Protein AF-A0A9E2YV80-F1 (afdb_monomer_lite)

Structure (mmCIF, N/CA/C/O backbone):
data_AF-A0A9E2YV80-F1
#
_entry.id   AF-A0A9E2YV80-F1
#
loop_
_atom_site.group_PDB
_atom_site.id
_atom_site.type_symbol
_atom_site.label_atom_id
_atom_site.label_alt_id
_atom_site.label_comp_id
_atom_site.label_asym_id
_atom_site.label_entity_id
_atom_site.label_seq_id
_atom_site.pdbx_PDB_ins_code
_atom_site.Cartn_x
_atom_site.Cartn_y
_atom_site.Cartn_z
_atom_site.occupancy
_atom_site.B_iso_or_equiv
_atom_site.auth_seq_id
_atom_site.auth_comp_id
_atom_site.auth_asym_id
_atom_site.auth_atom_id
_atom_site.pdbx_PDB_model_num
ATOM 1 N N . MET A 1 1 ? 27.242 -17.572 -11.179 1.00 48.47 1 MET A N 1
ATOM 2 C CA . MET A 1 1 ? 25.806 -17.456 -11.511 1.00 48.47 1 MET A CA 1
ATOM 3 C C . MET A 1 1 ? 25.174 -16.594 -10.433 1.00 48.47 1 MET A C 1
ATOM 5 O O . MET A 1 1 ? 25.336 -16.969 -9.278 1.00 48.47 1 MET A O 1
ATOM 9 N N . PRO A 1 2 ? 24.594 -15.419 -10.726 1.00 59.56 2 PRO A N 1
ATOM 10 C CA . PRO A 1 2 ? 24.093 -14.567 -9.660 1.00 59.56 2 PRO A CA 1
ATOM 11 C C . PRO A 1 2 ? 22.802 -15.178 -9.109 1.00 59.56 2 PRO A C 1
ATOM 13 O O . PRO A 1 2 ? 21.787 -15.242 -9.795 1.00 59.56 2 PRO A O 1
ATOM 16 N N . THR A 1 3 ? 22.851 -15.645 -7.868 1.00 64.62 3 THR A N 1
ATOM 17 C CA . THR A 1 3 ? 21.671 -16.035 -7.093 1.00 64.62 3 THR A CA 1
ATOM 18 C C . THR A 1 3 ? 21.084 -14.761 -6.482 1.00 64.62 3 THR A C 1
ATOM 20 O O . THR A 1 3 ? 21.361 -14.435 -5.332 1.00 64.62 3 THR A O 1
ATOM 23 N N . VAL A 1 4 ? 20.372 -13.960 -7.278 1.00 79.88 4 VAL A N 1
ATOM 24 C CA . VAL A 1 4 ? 19.784 -12.688 -6.819 1.00 79.88 4 VAL A CA 1
ATOM 25 C C . VAL A 1 4 ? 18.405 -12.920 -6.204 1.00 79.88 4 VAL A C 1
ATOM 27 O O . VAL A 1 4 ? 17.517 -13.487 -6.838 1.00 79.88 4 VAL A O 1
ATOM 30 N N . HIS A 1 5 ? 18.219 -12.456 -4.967 1.00 80.88 5 HIS A N 1
ATOM 31 C CA . HIS A 1 5 ? 16.924 -12.458 -4.291 1.00 80.88 5 HIS A CA 1
ATOM 32 C C . HIS A 1 5 ? 16.063 -11.306 -4.831 1.00 80.88 5 HIS A C 1
ATOM 34 O O . HIS A 1 5 ? 16.185 -10.162 -4.395 1.00 80.88 5 HIS A O 1
ATOM 40 N N . SER A 1 6 ? 15.231 -11.606 -5.830 1.00 83.19 6 SER A N 1
ATOM 41 C CA . SER A 1 6 ? 14.289 -10.640 -6.403 1.00 83.19 6 SER A CA 1
ATOM 42 C C . SER A 1 6 ? 13.052 -10.480 -5.517 1.00 83.19 6 SER A C 1
ATOM 44 O O . SER A 1 6 ? 12.560 -11.453 -4.949 1.00 83.19 6 SER A O 1
ATOM 46 N N . GLN A 1 7 ? 12.542 -9.253 -5.452 1.00 79.31 7 GLN A N 1
ATOM 47 C CA . GLN A 1 7 ? 11.288 -8.880 -4.791 1.00 79.31 7 GLN A CA 1
ATOM 48 C C . GLN A 1 7 ? 10.235 -8.350 -5.785 1.00 79.31 7 GLN A C 1
ATOM 50 O O . GLN A 1 7 ? 9.293 -7.672 -5.387 1.00 79.31 7 GLN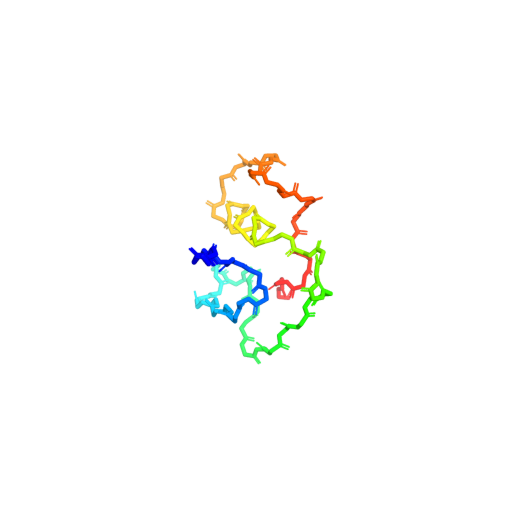 A O 1
ATOM 55 N N . HIS A 1 8 ? 10.416 -8.629 -7.080 1.00 84.81 8 HIS A N 1
ATOM 56 C CA . HIS A 1 8 ? 9.510 -8.200 -8.149 1.00 84.81 8 HIS A CA 1
ATOM 57 C C . HIS A 1 8 ? 8.317 -9.150 -8.297 1.00 84.81 8 HIS A C 1
ATOM 59 O O . HIS A 1 8 ? 8.487 -10.363 -8.180 1.00 84.81 8 HIS A O 1
ATOM 65 N N . ASP A 1 9 ? 7.144 -8.574 -8.582 1.00 85.00 9 ASP A N 1
ATOM 66 C CA . ASP A 1 9 ? 5.883 -9.259 -8.917 1.00 85.00 9 ASP A CA 1
ATOM 67 C C . ASP A 1 9 ? 5.507 -10.415 -7.969 1.00 85.00 9 ASP A C 1
ATOM 69 O O . ASP A 1 9 ? 5.109 -11.511 -8.367 1.00 85.00 9 ASP A O 1
ATOM 73 N N . LEU A 1 10 ? 5.681 -10.181 -6.664 1.00 87.69 10 LEU A N 1
ATOM 74 C CA . LEU A 1 10 ? 5.309 -11.150 -5.641 1.00 87.69 10 LEU A CA 1
ATOM 75 C C . LEU A 1 10 ? 3.822 -11.011 -5.281 1.00 87.69 10 LEU A C 1
ATOM 77 O O . LEU A 1 10 ? 3.344 -9.892 -5.078 1.00 87.69 10 LEU A O 1
ATOM 81 N N . PRO A 1 11 ? 3.084 -12.125 -5.122 1.00 91.25 11 PRO A N 1
ATOM 82 C CA . PRO A 1 11 ? 1.715 -12.073 -4.632 1.00 91.25 11 PRO A CA 1
ATOM 83 C C . PRO A 1 11 ? 1.688 -11.617 -3.170 1.00 91.25 11 PRO A C 1
ATOM 85 O O . PRO A 1 11 ? 2.453 -12.106 -2.336 1.00 91.25 11 PRO A O 1
ATOM 88 N N . ILE A 1 12 ? 0.768 -10.706 -2.845 1.00 93.31 12 ILE A N 1
ATOM 89 C CA . ILE A 1 12 ? 0.612 -10.147 -1.497 1.00 93.31 12 ILE A CA 1
ATOM 90 C C . ILE A 1 12 ? -0.820 -10.316 -1.018 1.00 93.31 12 ILE A C 1
ATOM 92 O O . ILE A 1 12 ? -1.775 -10.066 -1.751 1.00 93.31 12 ILE A O 1
ATOM 96 N N . ILE A 1 13 ? -0.957 -10.710 0.246 1.00 95.56 13 ILE A N 1
ATOM 97 C CA . ILE A 1 13 ? -2.235 -10.795 0.946 1.00 95.56 13 ILE A CA 1
ATOM 98 C C . ILE A 1 13 ? -2.275 -9.692 2.000 1.00 95.56 13 ILE A C 1
ATOM 100 O O . ILE A 1 13 ? -1.387 -9.598 2.845 1.00 95.56 13 ILE A O 1
ATOM 104 N N . VAL A 1 14 ? -3.335 -8.886 1.970 1.00 94.25 14 VAL A N 1
ATOM 105 C CA . VAL A 1 14 ? -3.670 -7.934 3.034 1.00 94.25 14 VAL A CA 1
ATOM 106 C C . VAL A 1 14 ? -4.864 -8.493 3.798 1.00 94.25 14 VAL A C 1
ATOM 108 O O . VAL A 1 14 ? -5.904 -8.777 3.204 1.00 94.25 14 VAL A O 1
ATOM 111 N N . ALA A 1 15 ? -4.711 -8.661 5.109 1.00 94.38 15 ALA A N 1
ATOM 112 C CA . ALA A 1 15 ? -5.756 -9.166 5.991 1.00 94.38 15 ALA A CA 1
ATOM 113 C C . ALA A 1 15 ? -6.169 -8.095 7.010 1.00 94.38 15 ALA A C 1
ATOM 115 O O . ALA A 1 15 ? -5.324 -7.415 7.589 1.00 94.38 15 ALA A O 1
ATOM 116 N N . GLY A 1 16 ? -7.478 -7.977 7.242 1.00 92.00 16 GLY A N 1
ATOM 117 C CA . GLY A 1 16 ? -8.075 -6.934 8.079 1.00 92.00 16 GLY A CA 1
ATOM 118 C C . GLY A 1 16 ? -8.578 -5.730 7.274 1.00 92.00 16 GLY A C 1
ATOM 119 O O . GLY A 1 16 ? -8.168 -5.502 6.141 1.00 92.00 16 GLY A O 1
ATOM 120 N N . GLY A 1 17 ? -9.509 -4.975 7.862 1.00 93.44 17 GLY A N 1
ATOM 121 C CA . GLY A 1 17 ? -10.200 -3.862 7.195 1.00 93.44 17 GLY A CA 1
ATOM 122 C C . GLY A 1 17 ? -9.785 -2.467 7.662 1.00 93.44 17 GLY A C 1
ATOM 123 O O . GLY A 1 17 ? -10.472 -1.511 7.325 1.00 93.44 17 GLY A O 1
ATOM 124 N N . ALA A 1 18 ? -8.731 -2.341 8.482 1.00 93.38 18 ALA A N 1
ATOM 125 C CA . ALA A 1 18 ? -8.279 -1.075 9.080 1.00 93.38 18 ALA A CA 1
ATOM 126 C C . ALA A 1 18 ? -9.443 -0.222 9.636 1.00 93.38 18 ALA A C 1
ATOM 128 O O . ALA A 1 18 ? -9.664 0.899 9.196 1.00 93.38 18 ALA A O 1
ATOM 129 N N . SER A 1 19 ? -10.254 -0.794 10.535 1.00 93.06 19 SER A N 1
ATOM 130 C CA . SER A 1 19 ? -11.459 -0.148 11.094 1.00 93.06 19 SER A CA 1
ATOM 131 C C . SER A 1 19 ? -12.485 0.329 10.052 1.00 93.06 19 SER A C 1
ATOM 133 O O . SER A 1 19 ? -13.186 1.308 10.272 1.00 93.06 19 SER A O 1
ATOM 135 N N . GLY A 1 20 ? -12.585 -0.365 8.915 1.00 93.00 20 GLY A N 1
ATOM 136 C CA . GLY A 1 20 ? -13.490 -0.005 7.819 1.00 93.00 20 GLY A CA 1
ATOM 137 C C . GLY A 1 20 ? -12.877 0.942 6.786 1.00 93.00 20 GLY A C 1
ATOM 138 O O . GLY A 1 20 ? -13.600 1.471 5.955 1.00 93.00 20 GLY A O 1
ATOM 139 N N . HIS A 1 21 ? -11.561 1.158 6.812 1.00 92.56 21 HIS A N 1
ATOM 140 C CA . HIS A 1 21 ? -10.859 2.000 5.841 1.00 92.56 21 HIS A CA 1
ATOM 141 C C . HIS A 1 21 ? -10.298 1.206 4.651 1.00 92.56 21 HIS A C 1
ATOM 143 O O . HIS A 1 21 ? -9.790 1.810 3.706 1.00 92.56 21 HIS A O 1
ATOM 149 N N . ILE A 1 22 ? -10.342 -0.131 4.697 1.00 94.38 22 ILE A N 1
ATOM 150 C CA . ILE A 1 22 ? -9.894 -1.015 3.614 1.00 94.38 22 ILE A CA 1
ATOM 151 C C . ILE A 1 22 ? -10.987 -2.034 3.275 1.00 94.38 22 ILE A C 1
ATOM 153 O O . ILE A 1 22 ? -11.428 -2.789 4.144 1.00 94.38 22 ILE A O 1
ATOM 157 N N . ALA A 1 23 ? -11.376 -2.108 1.998 1.00 93.50 23 ALA A N 1
ATOM 158 C CA . ALA A 1 23 ? -12.305 -3.126 1.505 1.00 93.50 23 ALA A CA 1
ATOM 159 C C . ALA A 1 23 ? -11.583 -4.451 1.196 1.00 93.50 23 ALA A C 1
ATOM 161 O O . ALA A 1 23 ? -10.704 -4.520 0.332 1.00 93.50 23 ALA A O 1
ATOM 162 N N . GLY A 1 24 ? -11.980 -5.525 1.882 1.00 93.44 24 GLY A N 1
ATOM 163 C CA . GLY A 1 24 ? -11.511 -6.891 1.621 1.00 93.44 24 GLY A CA 1
ATOM 164 C C . GLY A 1 24 ? -12.282 -7.598 0.498 1.00 93.44 24 GLY A C 1
ATOM 165 O O . GLY A 1 24 ? -13.101 -6.990 -0.183 1.00 93.44 24 GLY A O 1
ATOM 166 N N . GLY A 1 25 ? -12.029 -8.900 0.314 1.00 94.44 25 GLY A N 1
ATOM 167 C CA . GLY A 1 25 ? -12.794 -9.753 -0.614 1.00 94.44 25 GLY A CA 1
ATOM 168 C C . GLY A 1 25 ? -12.537 -9.483 -2.099 1.00 94.44 25 GLY A C 1
ATOM 169 O O . GLY A 1 25 ? -13.391 -9.760 -2.936 1.00 94.44 25 GLY A O 1
ATOM 170 N N . ARG A 1 26 ? -11.376 -8.910 -2.432 1.00 93.94 26 ARG A N 1
ATOM 171 C CA . ARG A 1 26 ? -11.026 -8.474 -3.787 1.00 93.94 26 ARG A CA 1
ATOM 172 C C . ARG A 1 26 ? -9.677 -9.041 -4.204 1.00 93.94 26 ARG A C 1
ATOM 174 O O . ARG A 1 26 ? -8.756 -9.112 -3.396 1.00 93.94 26 ARG A O 1
ATOM 181 N N . TYR A 1 27 ? -9.555 -9.357 -5.487 1.00 93.94 27 TYR A N 1
ATOM 182 C CA . TYR A 1 27 ? -8.273 -9.546 -6.154 1.00 93.94 27 TYR A CA 1
ATOM 183 C C . TYR A 1 27 ? -7.955 -8.267 -6.932 1.00 93.94 27 TYR A C 1
ATOM 185 O O . TYR A 1 27 ? -8.695 -7.890 -7.842 1.00 93.94 27 TYR A O 1
ATOM 193 N N . ILE A 1 28 ? -6.907 -7.553 -6.520 1.00 92.12 28 ILE A N 1
ATOM 194 C CA . ILE A 1 28 ? -6.509 -6.273 -7.115 1.00 92.12 28 ILE A CA 1
ATOM 195 C C . ILE A 1 28 ? -5.171 -6.474 -7.813 1.00 92.12 28 ILE A C 1
ATOM 197 O O . ILE A 1 28 ? -4.206 -6.910 -7.193 1.00 92.12 28 ILE A O 1
ATOM 201 N N . VAL A 1 29 ? -5.122 -6.107 -9.090 1.00 91.00 29 VAL A N 1
ATOM 202 C CA . VAL A 1 29 ? -3.896 -6.088 -9.888 1.00 91.00 29 VAL A CA 1
ATOM 203 C C . VAL A 1 29 ? -3.471 -4.638 -10.082 1.00 91.00 29 VAL A C 1
ATOM 205 O O . VAL A 1 29 ? -4.272 -3.792 -10.495 1.00 91.00 29 VAL A O 1
ATOM 208 N N . TYR A 1 30 ? -2.209 -4.361 -9.776 1.00 88.31 30 TYR A N 1
ATOM 209 C CA . 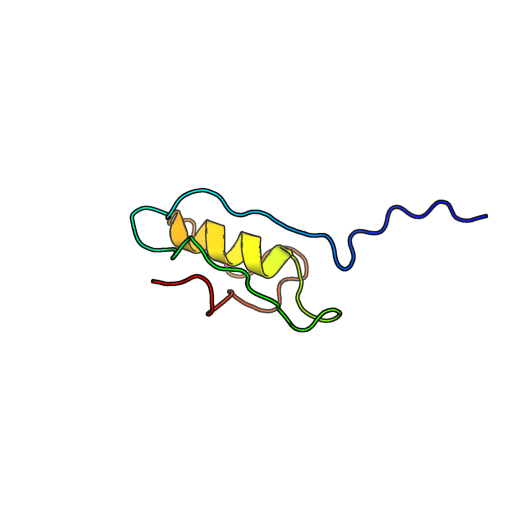TYR A 1 30 ? -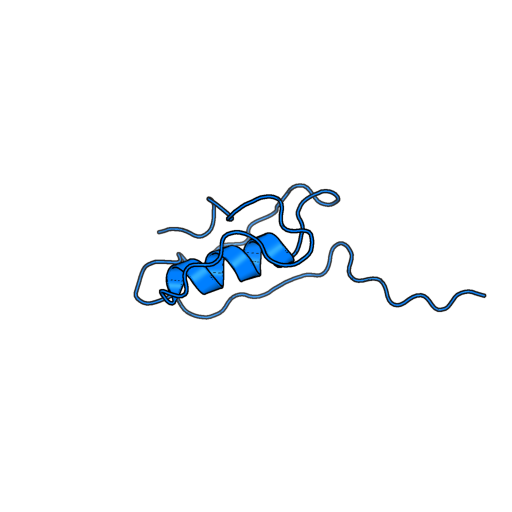1.540 -3.111 -10.117 1.00 88.31 30 TYR A CA 1
ATOM 210 C C . TYR A 1 30 ? -0.663 -3.325 -11.360 1.00 88.31 30 TYR A C 1
ATOM 212 O O . TYR A 1 30 ? -0.294 -4.465 -11.637 1.00 88.31 30 TYR A O 1
ATOM 220 N N . PRO A 1 31 ? -0.337 -2.272 -12.133 1.00 81.31 31 PRO A N 1
ATOM 221 C CA . PRO A 1 31 ? 0.579 -2.387 -13.268 1.00 81.31 31 PRO A CA 1
ATOM 222 C C . PRO A 1 31 ? 1.905 -3.035 -12.830 1.00 81.31 31 PRO A C 1
ATOM 224 O O . PRO A 1 31 ? 2.574 -2.516 -11.929 1.00 81.31 31 PRO A O 1
ATOM 227 N N . GLY A 1 32 ? 2.214 -4.184 -13.444 1.00 65.00 32 GLY A N 1
ATOM 228 C CA . GLY A 1 32 ? 3.044 -5.261 -12.879 1.00 65.00 32 GLY A CA 1
ATOM 229 C C . GLY A 1 32 ? 4.532 -4.979 -12.674 1.00 65.00 32 GLY A C 1
ATOM 230 O O . GLY A 1 32 ? 5.155 -5.683 -11.897 1.00 65.00 32 GLY A O 1
ATOM 231 N N . ASP A 1 33 ? 5.089 -3.915 -13.256 1.00 65.31 33 ASP A N 1
ATOM 232 C CA . ASP A 1 33 ? 6.534 -3.634 -13.148 1.00 65.31 33 ASP A CA 1
ATOM 233 C C . ASP A 1 33 ? 6.865 -2.260 -12.547 1.00 65.31 33 ASP A C 1
ATOM 235 O O . ASP A 1 33 ? 8.033 -1.906 -12.401 1.00 65.31 33 ASP A O 1
ATOM 239 N N . THR A 1 34 ? 5.860 -1.449 -12.203 1.00 77.12 34 THR A N 1
ATOM 240 C CA . THR A 1 34 ? 6.085 -0.036 -11.840 1.00 77.12 34 THR A CA 1
ATOM 241 C C . THR A 1 34 ? 5.486 0.372 -10.509 1.00 77.12 34 THR A C 1
ATOM 243 O O . THR A 1 34 ? 5.578 1.545 -10.159 1.00 77.12 34 THR A O 1
ATOM 246 N N . THR A 1 35 ? 4.816 -0.533 -9.795 1.00 91.00 35 THR A N 1
ATOM 247 C CA . THR A 1 35 ? 4.162 -0.194 -8.525 1.00 91.00 35 THR A CA 1
ATOM 248 C C . THR A 1 35 ? 5.029 -0.671 -7.363 1.00 91.00 35 THR A C 1
ATOM 250 O O . THR A 1 35 ? 5.040 -1.869 -7.085 1.00 91.00 35 THR A O 1
ATOM 253 N N . PRO A 1 36 ? 5.742 0.228 -6.659 1.00 92.62 36 PRO A N 1
ATOM 254 C CA . PRO A 1 36 ? 6.551 -0.165 -5.517 1.00 92.62 36 PRO A CA 1
ATOM 255 C C . PRO A 1 36 ? 5.690 -0.751 -4.401 1.00 92.62 36 PRO A C 1
ATOM 257 O O . PRO A 1 36 ? 4.655 -0.185 -4.037 1.00 92.62 36 PRO A O 1
ATOM 260 N N . LEU A 1 37 ? 6.155 -1.840 -3.788 1.00 93.19 37 LEU A N 1
ATOM 261 C CA . LEU A 1 37 ? 5.536 -2.408 -2.587 1.00 93.19 37 LEU A CA 1
ATOM 262 C C . LEU A 1 37 ? 5.450 -1.379 -1.449 1.00 93.19 37 LEU A C 1
ATOM 264 O O . LEU A 1 37 ? 4.492 -1.343 -0.679 1.00 93.19 37 LEU A O 1
ATOM 268 N N . THR A 1 38 ? 6.412 -0.470 -1.373 1.00 95.50 38 THR A N 1
ATOM 269 C CA . THR A 1 38 ? 6.419 0.619 -0.396 1.00 95.50 38 THR A CA 1
ATOM 270 C C . THR A 1 38 ? 5.202 1.547 -0.502 1.00 95.50 38 THR A C 1
ATOM 272 O O . THR A 1 38 ? 4.832 2.142 0.509 1.00 95.50 38 THR A O 1
ATOM 275 N N . ASN A 1 39 ? 4.495 1.605 -1.641 1.00 95.31 39 ASN A N 1
ATOM 276 C CA . ASN A 1 39 ? 3.209 2.308 -1.747 1.00 95.31 39 ASN A CA 1
ATOM 277 C C . ASN A 1 39 ? 2.124 1.657 -0.871 1.00 95.31 39 ASN A C 1
ATOM 279 O O . ASN A 1 39 ? 1.321 2.362 -0.252 1.00 95.31 39 ASN A O 1
ATOM 283 N N . LEU A 1 40 ? 2.103 0.319 -0.774 1.00 95.06 40 LEU A N 1
ATOM 284 C CA . LEU A 1 40 ? 1.196 -0.398 0.129 1.00 95.06 40 LEU A CA 1
ATOM 285 C C . LEU A 1 40 ? 1.502 -0.030 1.579 1.00 95.06 40 LEU A C 1
ATOM 287 O O . LEU A 1 40 ? 0.602 0.372 2.311 1.00 95.06 40 LEU A O 1
ATOM 291 N N . TYR A 1 41 ? 2.770 -0.086 1.976 1.00 96.56 41 TYR A N 1
ATOM 292 C CA . TYR A 1 41 ? 3.184 0.248 3.339 1.00 96.56 41 TYR A CA 1
ATOM 293 C C . TYR A 1 41 ? 2.908 1.711 3.694 1.00 96.56 41 TYR A C 1
ATOM 295 O O . TYR A 1 41 ? 2.383 1.984 4.771 1.00 96.56 41 TYR A O 1
ATOM 303 N N . LEU A 1 42 ? 3.174 2.646 2.777 1.00 97.25 42 LEU A N 1
ATOM 304 C CA . LEU A 1 42 ? 2.851 4.062 2.957 1.00 97.25 42 LEU A CA 1
ATOM 305 C C . LEU A 1 42 ? 1.343 4.277 3.167 1.00 97.25 42 LEU A C 1
ATOM 307 O O . LEU A 1 42 ? 0.933 5.096 3.987 1.00 97.25 42 LEU A O 1
ATOM 311 N N . THR A 1 43 ? 0.514 3.504 2.465 1.00 95.88 43 THR A N 1
ATOM 312 C CA . THR A 1 43 ? -0.946 3.522 2.642 1.00 95.88 43 THR A CA 1
ATOM 313 C C . THR A 1 43 ? -1.357 2.920 3.982 1.00 95.88 43 THR A C 1
ATOM 315 O O . THR A 1 43 ? -2.244 3.447 4.643 1.00 95.88 43 THR A O 1
ATOM 318 N N . MET A 1 44 ? -0.712 1.836 4.418 1.00 95.75 44 MET A N 1
ATOM 319 C CA . MET A 1 44 ? -1.000 1.217 5.714 1.00 95.75 44 MET A CA 1
ATOM 320 C C . MET A 1 44 ? -0.648 2.147 6.879 1.00 95.75 44 MET A C 1
ATOM 322 O O . MET A 1 44 ? -1.457 2.271 7.793 1.00 95.75 44 MET A O 1
ATOM 326 N N . LEU A 1 45 ? 0.501 2.834 6.821 1.00 96.25 45 LEU A N 1
ATOM 327 C CA . LEU A 1 45 ? 0.914 3.838 7.814 1.00 96.25 45 LEU A CA 1
ATOM 328 C C . LEU A 1 45 ? -0.127 4.955 7.952 1.00 96.25 45 LEU A C 1
ATOM 330 O O . LEU A 1 45 ? -0.531 5.290 9.064 1.00 96.25 45 LEU A O 1
ATOM 334 N N . ASP A 1 46 ? -0.635 5.450 6.823 1.00 94.88 46 ASP A N 1
ATOM 335 C CA . ASP A 1 46 ? -1.727 6.424 6.796 1.00 94.88 46 ASP A CA 1
ATOM 336 C C . ASP A 1 46 ? -2.996 5.897 7.485 1.00 94.88 46 ASP A C 1
ATOM 338 O O . ASP A 1 46 ? -3.559 6.577 8.343 1.00 94.88 46 ASP A O 1
ATOM 342 N N . LYS A 1 47 ? -3.417 4.657 7.188 1.00 93.38 47 LYS A N 1
ATOM 343 C CA . LYS A 1 47 ? -4.625 4.070 7.796 1.00 93.38 47 LYS A CA 1
ATOM 344 C C . LYS A 1 47 ? -4.493 3.805 9.297 1.00 93.38 47 LYS A C 1
ATOM 346 O O . LYS A 1 47 ? -5.513 3.766 9.980 1.00 93.38 47 LYS A O 1
ATOM 351 N N . VAL A 1 48 ? -3.276 3.649 9.821 1.00 93.88 48 VAL A N 1
ATOM 352 C CA 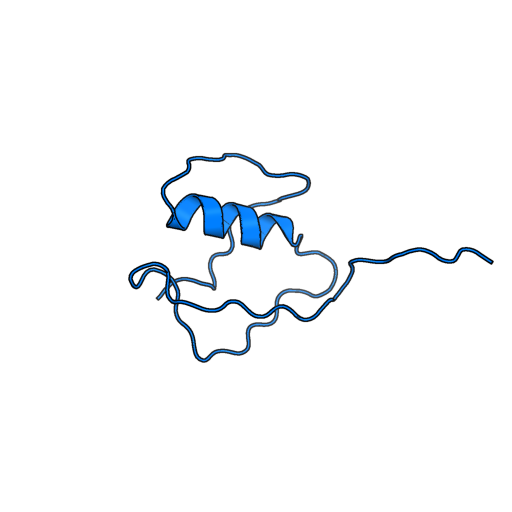. VAL A 1 48 ? -3.031 3.515 11.271 1.00 93.88 48 VAL A CA 1
ATOM 353 C C . VAL A 1 48 ? -2.698 4.846 11.953 1.00 93.88 48 VAL A C 1
ATOM 355 O O . VAL A 1 48 ? -2.325 4.855 13.123 1.00 93.88 48 VAL A O 1
ATOM 358 N N . GLY A 1 49 ? -2.846 5.973 11.249 1.00 94.62 49 GLY A N 1
ATOM 359 C CA . GLY A 1 49 ? -2.664 7.305 11.823 1.00 94.62 49 GLY A CA 1
ATOM 360 C C . GLY A 1 49 ? -1.205 7.697 12.050 1.00 94.62 49 GLY A C 1
ATOM 361 O O . GLY A 1 49 ? -0.940 8.548 12.895 1.00 94.62 49 GLY A O 1
ATOM 362 N N . VAL A 1 50 ? -0.264 7.094 11.316 1.00 97.06 50 VAL A N 1
ATOM 363 C CA . VAL A 1 50 ? 1.156 7.470 11.319 1.00 97.06 50 VAL A CA 1
ATOM 364 C C . VAL A 1 50 ? 1.428 8.335 10.085 1.00 97.06 50 VAL A C 1
ATOM 366 O O . VAL A 1 50 ? 1.546 7.803 8.977 1.00 97.06 50 VAL A O 1
ATOM 369 N N . PRO A 1 51 ? 1.535 9.670 10.229 1.00 93.62 51 PRO A N 1
ATOM 370 C CA . PRO A 1 51 ? 1.825 10.544 9.103 1.00 93.62 51 PRO A CA 1
ATOM 371 C C . PRO A 1 51 ? 3.214 10.216 8.557 1.00 93.62 51 PRO A C 1
ATOM 373 O O . PRO A 1 51 ? 4.209 10.260 9.275 1.00 93.62 51 PRO A O 1
ATOM 376 N N . THR A 1 52 ? 3.289 9.837 7.288 1.00 97.56 52 THR A N 1
ATOM 377 C CA . THR A 1 52 ? 4.548 9.532 6.603 1.00 97.56 52 THR A CA 1
ATOM 378 C C . THR A 1 52 ? 4.442 10.050 5.180 1.00 97.56 52 THR A C 1
ATOM 380 O O . THR A 1 52 ? 3.489 9.734 4.470 1.00 97.56 52 THR A O 1
ATOM 383 N N . GLU A 1 53 ? 5.398 10.880 4.774 1.00 96.00 53 GLU A N 1
ATOM 384 C CA . GLU A 1 53 ? 5.404 11.494 3.440 1.00 96.00 53 GLU A CA 1
ATOM 385 C C . GLU A 1 53 ? 5.978 10.550 2.381 1.00 96.00 53 GLU A C 1
ATOM 387 O O . GLU A 1 53 ? 5.513 10.527 1.243 1.00 96.00 53 GLU A O 1
ATOM 392 N N . LYS A 1 54 ? 6.980 9.748 2.759 1.00 97.44 54 LYS A N 1
ATOM 393 C CA . LYS A 1 54 ? 7.678 8.824 1.866 1.00 97.44 54 LYS A CA 1
ATOM 394 C C . LYS A 1 54 ? 8.220 7.629 2.641 1.00 97.44 54 LYS A C 1
ATOM 396 O O . LYS A 1 54 ? 8.713 7.785 3.756 1.00 97.44 54 LYS A O 1
ATOM 401 N N . LEU A 1 55 ? 8.188 6.454 2.022 1.00 97.25 55 LEU A N 1
ATOM 402 C CA . LEU A 1 55 ? 8.823 5.244 2.533 1.00 97.25 55 LEU A CA 1
ATOM 403 C C . LEU A 1 55 ? 9.630 4.589 1.408 1.00 97.25 55 LEU A C 1
ATOM 405 O O . LEU A 1 55 ? 9.063 4.183 0.403 1.00 97.25 55 LEU A O 1
ATOM 409 N N . GLY A 1 56 ? 10.949 4.471 1.571 1.00 95.00 56 GLY A N 1
ATOM 410 C CA . GLY A 1 56 ? 11.812 3.847 0.563 1.00 95.00 56 GLY A CA 1
ATOM 411 C C . GLY A 1 56 ? 11.647 4.467 -0.830 1.00 95.00 56 GLY A C 1
ATOM 412 O O . GLY A 1 56 ? 11.800 5.678 -1.009 1.00 95.00 56 GLY A O 1
ATOM 413 N N . ASP A 1 57 ? 11.326 3.626 -1.808 1.00 93.75 57 ASP A N 1
ATOM 414 C CA . ASP A 1 57 ? 11.090 3.969 -3.213 1.00 93.75 57 ASP A CA 1
ATOM 415 C C . ASP A 1 57 ? 9.622 4.308 -3.538 1.00 93.75 57 ASP A C 1
ATOM 417 O O . ASP A 1 57 ? 9.254 4.380 -4.710 1.00 93.75 57 ASP A O 1
ATOM 421 N N . SER A 1 58 ? 8.784 4.561 -2.525 1.00 95.25 58 SER A N 1
ATOM 422 C CA . SER A 1 58 ? 7.365 4.854 -2.729 1.00 95.25 58 SER A CA 1
ATOM 423 C C . SER A 1 58 ? 7.161 6.062 -3.643 1.00 95.25 58 SER A C 1
ATOM 425 O O . SER A 1 58 ? 7.771 7.119 -3.440 1.00 95.25 58 SER A O 1
ATOM 427 N N . THR A 1 59 ? 6.235 5.930 -4.585 1.00 94.12 59 THR A N 1
ATOM 428 C CA . THR A 1 59 ? 5.795 6.982 -5.510 1.00 94.12 59 THR A CA 1
ATOM 429 C C . THR A 1 59 ? 4.453 7.598 -5.110 1.00 94.12 59 THR A C 1
ATOM 431 O O . THR A 1 59 ? 4.066 8.626 -5.663 1.00 94.12 59 THR A O 1
ATOM 434 N N . GLY A 1 60 ? 3.750 7.008 -4.136 1.00 94.31 60 GLY A N 1
ATOM 435 C CA . GLY A 1 60 ? 2.505 7.544 -3.587 1.00 94.31 60 GLY A CA 1
ATOM 436 C C . GLY A 1 60 ? 1.700 6.515 -2.792 1.00 94.31 60 GLY A C 1
ATOM 437 O O . GLY A 1 60 ? 2.081 5.354 -2.676 1.00 94.31 60 GLY A O 1
ATOM 438 N N . LYS A 1 61 ? 0.560 6.937 -2.235 1.00 95.00 61 LYS A N 1
ATOM 439 C CA . LYS A 1 61 ? -0.396 6.026 -1.581 1.00 95.00 61 LYS A CA 1
ATOM 440 C C . LYS A 1 61 ? -1.245 5.300 -2.631 1.00 95.00 61 LYS A C 1
ATOM 442 O O . LYS A 1 61 ? -1.535 5.835 -3.699 1.00 95.00 61 LYS A O 1
ATOM 447 N N . LEU A 1 62 ? -1.671 4.082 -2.316 1.00 93.88 62 LEU A N 1
ATOM 448 C CA . LEU A 1 62 ? -2.570 3.277 -3.131 1.00 93.88 62 LEU A CA 1
ATOM 449 C C . LEU A 1 62 ? -4.015 3.749 -2.942 1.00 93.88 62 LEU A C 1
ATOM 451 O O . LEU A 1 62 ? -4.560 3.691 -1.845 1.00 93.88 62 LEU A O 1
ATOM 455 N N . ASN A 1 63 ? -4.667 4.130 -4.035 1.00 89.62 63 ASN A N 1
ATOM 456 C CA . ASN A 1 63 ? -6.052 4.618 -4.047 1.00 89.62 63 ASN A CA 1
ATOM 457 C C . ASN A 1 63 ? -7.111 3.520 -4.262 1.00 89.62 6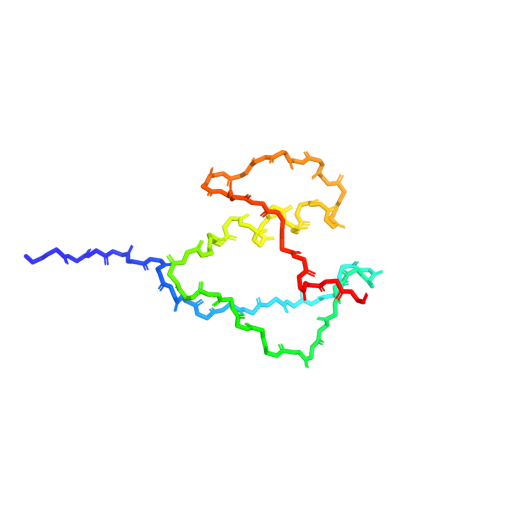3 ASN A C 1
ATOM 459 O O . ASN A 1 63 ? -8.301 3.803 -4.263 1.00 89.62 63 ASN A O 1
ATOM 463 N N . ARG A 1 64 ? -6.707 2.259 -4.468 1.00 89.06 64 ARG A N 1
ATOM 464 C CA . ARG A 1 64 ? -7.638 1.138 -4.730 1.00 89.06 64 ARG A CA 1
ATOM 465 C C . ARG A 1 64 ? -7.957 0.291 -3.497 1.00 89.06 64 ARG A C 1
ATOM 467 O O . ARG A 1 64 ? -8.709 -0.674 -3.614 1.00 89.06 64 ARG A O 1
ATOM 474 N N . LEU A 1 65 ? -7.387 0.621 -2.336 1.00 88.62 65 LEU A N 1
ATOM 475 C CA . LEU A 1 65 ? -7.589 -0.142 -1.100 1.00 88.62 65 LEU A CA 1
ATOM 476 C C . LEU A 1 65 ? -8.824 0.292 -0.312 1.00 88.62 65 LEU A C 1
ATOM 478 O O . LEU A 1 65 ? -9.365 -0.522 0.428 1.00 88.62 65 LEU A O 1
ATOM 482 N N . GLU A 1 66 ? -9.282 1.522 -0.504 1.00 84.75 66 GLU A N 1
ATOM 483 C CA . GLU A 1 66 ? -10.355 2.146 0.276 1.00 84.75 66 GLU A CA 1
ATOM 484 C C . GLU A 1 66 ? -11.712 1.438 0.088 1.00 84.75 66 GLU A C 1
ATOM 486 O O . GLU A 1 66 ? -11.884 0.679 -0.876 1.00 84.75 66 GLU A O 1
ATOM 491 N N . VAL A 1 67 ? -12.613 1.620 1.065 1.00 79.19 67 VAL A N 1
ATOM 492 C CA . VAL A 1 67 ? -14.006 1.122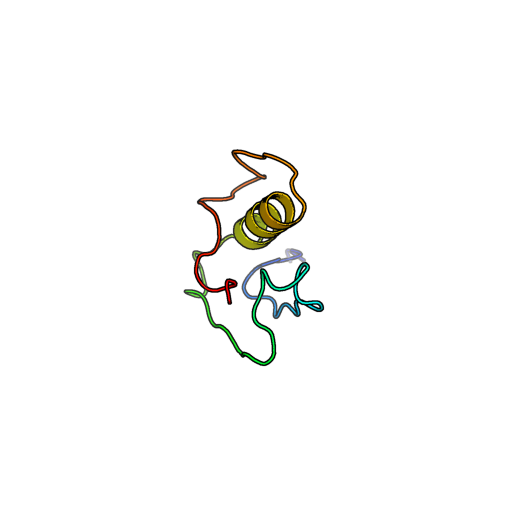 1.051 1.00 79.19 67 VAL A CA 1
ATOM 493 C C . VAL A 1 67 ? -14.883 1.993 0.168 1.00 79.19 67 VAL A C 1
ATOM 495 O O . VAL A 1 67 ? -14.733 3.231 0.246 1.00 79.19 67 VAL A O 1
#

pLDDT: mean 89.49, std 9.71, range [48.47, 97.56]

Radius of gyration: 13.36 Å; chains: 1; bounding box: 40×29×25 Å

Sequence (67 aa):
MPTVHSQHDLPIIVAGGASGHIAGGRYIVYPGDTTPLTNLYLTMLDKVGVPTEKLGDSTGKLNRLEV

Secondary structure (DSSP, 8-state):
-------SS------S-GGGTS--S------TTT--HHHHHHHHHHHTT---S--TT-----TTS--

Foldseek 3Di:
DDPDDDPFQDDDDDDDCLVQFFDDPDDDDDPRGPADPQLDVCQVCVSVPNDDPDDDPHPHHDPNGGD